Protein AF-A0A6A1Z5G4-F1 (afdb_monomer_lite)

Sequence (108 aa):
MGFWYYYVLPLVTAILFVWLGNRVMVTKKWISIIFYSLAGVGYLIASVFAFFYIYATVEEILTPDILTKIGWHYFWSDNFIFLLTSTVLLTISYFVLKRGRLRRLRMK

pLDDT: mean 88.77, std 8.99, range [57.53, 97.44]

Organism: NCBI:txid47770

Secondary structure (DSSP, 8-state):
-HHIIIIIHHHHHHHHHHHHHHHHTTT-HHHHHHHHHHHHHHHHHHHHHHHHHHHHHHHHHHS-----HHHHHHHHHHHHHHHHHHHHHHHHHHHHHHHHHHHHHHT-

Structure (mmCIF, N/CA/C/O backbone):
data_AF-A0A6A1Z5G4-F1
#
_entry.id   AF-A0A6A1Z5G4-F1
#
loop_
_atom_site.group_PDB
_atom_site.id
_atom_site.type_symbol
_atom_site.label_atom_id
_atom_site.label_alt_id
_atom_site.label_comp_id
_atom_site.label_asym_id
_atom_site.label_entity_id
_atom_site.label_seq_id
_atom_site.pdbx_PDB_ins_code
_atom_site.Cartn_x
_atom_site.Cartn_y
_atom_site.Cartn_z
_atom_site.occupancy
_atom_site.B_iso_or_equiv
_atom_site.auth_seq_id
_atom_site.auth_comp_id
_atom_site.auth_asym_id
_atom_site.auth_atom_id
_atom_site.pdbx_PDB_model_num
ATOM 1 N N . MET A 1 1 ? 14.903 -0.361 -6.406 1.00 66.81 1 MET A N 1
ATOM 2 C CA . MET A 1 1 ? 14.869 0.087 -4.988 1.00 66.81 1 MET A CA 1
ATOM 3 C C . MET A 1 1 ? 13.733 1.068 -4.688 1.00 66.81 1 MET A C 1
ATOM 5 O O . MET A 1 1 ? 13.087 0.895 -3.662 1.00 66.81 1 MET A O 1
ATOM 9 N N . GLY A 1 2 ? 13.435 2.037 -5.569 1.00 83.44 2 GLY A N 1
ATOM 10 C CA . GLY A 1 2 ? 12.374 3.031 -5.335 1.00 83.44 2 GLY A CA 1
ATOM 11 C C . GLY A 1 2 ? 10.982 2.444 -5.059 1.00 83.44 2 GLY A C 1
ATOM 12 O O . GLY A 1 2 ? 10.349 2.834 -4.088 1.00 83.44 2 GLY A O 1
ATOM 13 N N . PHE A 1 3 ? 10.549 1.436 -5.824 1.00 88.94 3 PHE A N 1
ATOM 14 C CA . PHE A 1 3 ? 9.273 0.737 -5.601 1.00 88.94 3 PHE A CA 1
ATOM 15 C C . PHE A 1 3 ? 9.090 0.236 -4.155 1.00 88.94 3 PHE A C 1
ATOM 17 O O . PHE A 1 3 ? 8.083 0.515 -3.507 1.00 88.94 3 PHE A O 1
ATOM 24 N N . TRP A 1 4 ? 10.085 -0.454 -3.598 1.00 91.69 4 TRP A N 1
ATOM 25 C CA . TRP A 1 4 ? 9.987 -1.006 -2.245 1.00 91.69 4 TRP A CA 1
ATOM 26 C C . TRP A 1 4 ? 9.897 0.081 -1.170 1.00 91.69 4 TRP A C 1
ATOM 28 O O . TRP A 1 4 ? 9.132 -0.050 -0.216 1.00 91.69 4 TRP A O 1
ATOM 38 N N . TYR A 1 5 ? 10.651 1.167 -1.337 1.00 92.12 5 TYR A N 1
ATOM 39 C CA . TYR A 1 5 ? 10.760 2.220 -0.331 1.00 92.12 5 TYR A CA 1
ATOM 40 C C . TYR A 1 5 ? 9.631 3.255 -0.405 1.00 92.12 5 TYR A C 1
ATOM 42 O O . TYR A 1 5 ? 9.161 3.722 0.628 1.00 92.12 5 TYR A O 1
ATOM 50 N N . TYR A 1 6 ? 9.175 3.600 -1.610 1.00 91.25 6 TYR A N 1
ATOM 51 C CA . TYR A 1 6 ? 8.193 4.665 -1.830 1.00 91.25 6 TYR A CA 1
ATOM 52 C C . TYR A 1 6 ? 6.771 4.151 -2.090 1.00 91.25 6 TYR A C 1
ATOM 54 O O . TYR A 1 6 ? 5.824 4.924 -1.965 1.00 91.25 6 TYR A O 1
ATOM 62 N N . TYR A 1 7 ? 6.593 2.861 -2.398 1.00 94.12 7 TYR A N 1
ATOM 63 C CA . TYR A 1 7 ? 5.268 2.254 -2.567 1.00 94.12 7 TYR A CA 1
ATOM 64 C C . TYR A 1 7 ? 4.962 1.194 -1.513 1.00 94.12 7 TYR A C 1
ATOM 66 O O . TYR A 1 7 ? 4.007 1.340 -0.748 1.00 94.12 7 TYR A O 1
ATOM 74 N N . VAL A 1 8 ? 5.785 0.145 -1.429 1.00 95.69 8 VAL A N 1
ATOM 75 C CA . VAL A 1 8 ? 5.490 -1.003 -0.557 1.00 95.69 8 VAL A CA 1
ATOM 76 C C . VAL A 1 8 ? 5.551 -0.610 0.916 1.00 95.69 8 VAL A C 1
ATOM 78 O O . VAL A 1 8 ? 4.598 -0.858 1.653 1.00 95.69 8 VAL A O 1
ATOM 81 N N . LEU A 1 9 ? 6.635 0.035 1.353 1.00 95.81 9 LEU A N 1
ATOM 82 C CA . LEU A 1 9 ? 6.804 0.436 2.750 1.00 95.81 9 LEU A CA 1
ATOM 83 C C . LEU A 1 9 ? 5.701 1.415 3.224 1.00 95.81 9 LEU A C 1
ATOM 85 O O . LEU A 1 9 ? 5.096 1.146 4.269 1.00 95.81 9 LEU A O 1
ATOM 89 N N . PRO A 1 10 ? 5.344 2.488 2.485 1.00 96.06 10 PRO A N 1
ATOM 90 C CA . PRO A 1 10 ? 4.260 3.390 2.882 1.00 96.06 10 PRO A CA 1
ATOM 91 C C . PRO A 1 10 ? 2.889 2.708 2.888 1.00 96.06 10 PRO A C 1
ATOM 93 O O . PRO A 1 10 ? 2.077 2.952 3.782 1.00 96.06 10 PRO A O 1
ATOM 96 N N . LEU A 1 11 ? 2.636 1.793 1.947 1.00 96.06 11 LEU A N 1
ATOM 97 C CA . LEU A 1 11 ? 1.372 1.063 1.894 1.00 96.06 11 LEU A CA 1
ATOM 98 C C . LEU A 1 11 ? 1.238 0.059 3.050 1.00 96.06 11 LEU A C 1
ATOM 100 O O . LEU A 1 11 ? 0.196 -0.002 3.703 1.00 96.06 11 LEU A O 1
ATOM 104 N N . VAL A 1 12 ? 2.296 -0.695 3.359 1.00 97.19 12 VAL A N 1
ATOM 105 C CA . VAL A 1 12 ? 2.316 -1.641 4.488 1.00 97.19 12 VAL A CA 1
ATOM 106 C C . VAL A 1 12 ? 2.156 -0.905 5.817 1.00 97.19 12 VAL A C 1
ATOM 108 O O . VAL A 1 12 ? 1.334 -1.301 6.646 1.00 97.19 12 VAL A O 1
ATOM 111 N N . THR A 1 13 ? 2.895 0.187 6.020 1.00 96.44 13 THR A N 1
ATOM 112 C CA . THR A 1 13 ? 2.771 1.009 7.237 1.00 96.44 13 THR A CA 1
ATOM 113 C C . THR A 1 13 ? 1.368 1.596 7.383 1.00 96.44 13 THR A C 1
ATOM 115 O O . THR A 1 13 ? 0.795 1.523 8.473 1.00 96.44 13 THR A O 1
ATOM 118 N N . ALA A 1 14 ? 0.751 2.066 6.294 1.00 96.75 14 ALA A N 1
ATOM 119 C CA . ALA A 1 14 ? -0.636 2.520 6.312 1.00 96.75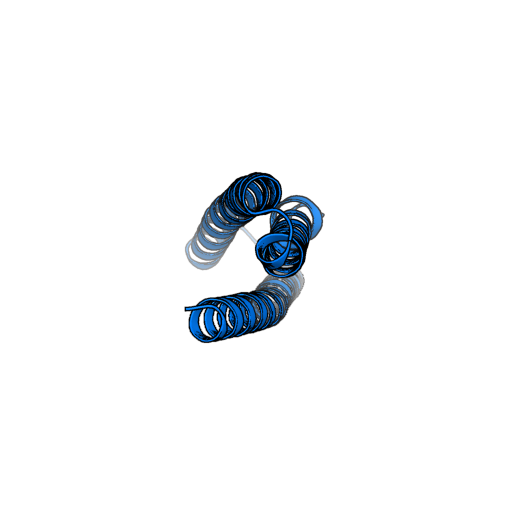 14 ALA A CA 1
ATOM 120 C C . ALA A 1 14 ? -1.607 1.409 6.738 1.00 96.75 14 ALA A C 1
ATOM 122 O O . ALA A 1 14 ? -2.442 1.617 7.622 1.00 96.75 14 ALA A O 1
ATOM 123 N N . ILE A 1 15 ? -1.475 0.206 6.171 1.00 97.06 15 ILE A N 1
ATOM 124 C CA . ILE A 1 15 ? -2.304 -0.956 6.529 1.00 97.06 15 ILE A CA 1
ATOM 125 C C . ILE A 1 15 ? -2.160 -1.296 8.020 1.00 97.06 15 ILE A C 1
ATOM 127 O O . ILE A 1 15 ? -3.169 -1.519 8.701 1.00 97.06 15 ILE A O 1
ATOM 131 N N . LEU A 1 16 ? -0.931 -1.299 8.545 1.00 96.88 16 LEU A N 1
ATOM 132 C CA . LEU A 1 16 ? -0.660 -1.549 9.963 1.00 96.88 16 LEU A CA 1
ATOM 133 C C . LEU A 1 16 ? -1.301 -0.487 10.859 1.00 96.88 16 LEU A C 1
ATOM 135 O O . LEU A 1 16 ? -1.935 -0.837 11.856 1.00 96.88 16 LEU A O 1
ATOM 139 N N . PHE A 1 17 ? -1.213 0.790 10.491 1.00 96.88 17 PHE A N 1
ATOM 140 C CA . PHE A 1 17 ? -1.869 1.861 11.235 1.00 96.88 17 PHE A CA 1
ATOM 141 C C . PHE A 1 17 ? -3.395 1.747 11.209 1.00 96.88 17 PHE A C 1
ATOM 143 O O . PHE A 1 17 ? -4.021 1.883 12.260 1.00 96.88 17 PHE A O 1
ATOM 150 N N . VAL A 1 18 ? -4.016 1.400 10.074 1.00 95.81 18 VAL A N 1
ATOM 151 C CA . VAL A 1 18 ? -5.466 1.119 10.037 1.00 95.81 18 VAL A CA 1
ATOM 152 C C . VAL A 1 18 ? -5.813 -0.043 10.966 1.00 95.81 18 VAL A C 1
ATOM 154 O O . VAL A 1 18 ? -6.803 0.014 11.701 1.00 95.81 18 VAL A O 1
ATOM 157 N N . TRP A 1 19 ? -5.015 -1.109 10.955 1.00 94.81 19 TRP A N 1
ATOM 158 C CA . TRP A 1 19 ? -5.240 -2.269 11.811 1.00 94.81 19 TRP A CA 1
ATOM 159 C C . TRP A 1 19 ? -5.108 -1.935 13.305 1.00 94.81 19 TRP A C 1
ATOM 161 O O . TRP A 1 19 ? -5.977 -2.329 14.091 1.00 94.81 19 TRP A O 1
ATOM 171 N N . LEU A 1 20 ? -4.082 -1.170 13.691 1.00 93.50 20 LEU A N 1
ATOM 172 C CA . LEU A 1 20 ? -3.892 -0.671 15.057 1.00 93.50 20 LEU A CA 1
ATOM 173 C C . LEU A 1 20 ? -5.033 0.262 15.469 1.00 93.50 20 LEU A C 1
ATOM 175 O O . LEU A 1 20 ? -5.637 0.050 16.522 1.00 93.50 20 LEU A O 1
ATOM 179 N N . GLY A 1 21 ? -5.403 1.217 14.613 1.00 92.00 21 GLY A N 1
ATOM 180 C CA . GLY A 1 21 ? -6.548 2.102 14.822 1.00 92.00 21 GLY A CA 1
ATOM 181 C C . GLY A 1 21 ? -7.827 1.308 15.086 1.00 92.00 21 GLY A C 1
ATOM 182 O O . GLY A 1 21 ? -8.487 1.507 16.103 1.00 92.00 21 GLY A O 1
ATOM 183 N N . ASN A 1 22 ? -8.117 0.299 14.261 1.00 91.00 22 ASN A N 1
ATOM 184 C CA . ASN A 1 22 ? -9.278 -0.576 14.445 1.00 91.00 22 ASN A CA 1
ATOM 185 C C . ASN A 1 22 ? -9.283 -1.335 15.787 1.00 91.00 22 ASN A C 1
ATOM 187 O O . ASN A 1 22 ? -10.362 -1.670 16.281 1.00 91.00 22 ASN A O 1
ATOM 191 N N . ARG A 1 23 ? -8.117 -1.655 16.367 1.00 88.69 23 ARG A N 1
ATOM 192 C CA . ARG A 1 23 ? -8.021 -2.283 17.699 1.00 88.69 23 ARG A CA 1
ATOM 193 C C . ARG A 1 23 ? -8.219 -1.266 18.819 1.00 88.69 23 ARG A C 1
ATOM 195 O O . ARG A 1 23 ? -8.982 -1.527 19.743 1.00 88.69 23 ARG A O 1
ATOM 202 N N . VAL A 1 24 ? -7.553 -0.120 18.722 1.00 89.88 24 VAL A N 1
ATOM 203 C CA . VAL A 1 24 ? -7.527 0.901 19.779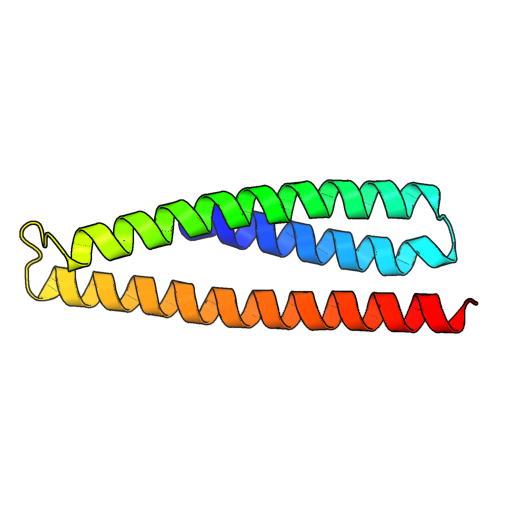 1.00 89.88 24 VAL A CA 1
ATOM 204 C C . VAL A 1 24 ? -8.835 1.689 19.848 1.00 89.88 24 VAL A C 1
ATOM 206 O O . VAL A 1 24 ? -9.211 2.157 20.913 1.00 89.88 24 VAL A O 1
ATOM 209 N N . MET A 1 25 ? -9.588 1.787 18.753 1.00 84.69 25 MET A N 1
ATOM 210 C CA . MET A 1 25 ? -10.870 2.499 18.695 1.00 84.69 25 MET A CA 1
ATOM 211 C C . MET A 1 25 ? -11.896 2.044 19.740 1.00 84.69 25 MET A C 1
ATOM 213 O O . MET A 1 25 ? -12.711 2.857 20.164 1.00 84.69 25 MET A O 1
ATOM 217 N N . VAL A 1 26 ? -11.857 0.768 20.138 1.00 77.50 26 VAL A N 1
ATOM 218 C CA . VAL A 1 26 ? -12.773 0.188 21.135 1.00 77.50 26 VAL A CA 1
ATOM 219 C C . VAL A 1 26 ? -12.506 0.758 22.532 1.00 77.50 26 VAL A C 1
ATOM 221 O O . VAL A 1 26 ? -13.429 0.900 23.322 1.00 77.50 26 VAL A O 1
ATOM 224 N N . THR A 1 27 ? -11.253 1.105 22.837 1.00 81.25 27 THR A N 1
ATOM 225 C CA . THR A 1 27 ? -10.829 1.538 24.177 1.00 81.25 27 THR A CA 1
ATOM 226 C C . THR A 1 27 ? -10.495 3.026 24.250 1.00 81.25 27 THR A C 1
ATOM 228 O O . THR A 1 27 ? -10.777 3.672 25.254 1.00 81.25 27 THR A O 1
ATOM 231 N N . LYS A 1 28 ? -9.887 3.596 23.202 1.00 86.06 28 LYS A N 1
ATOM 232 C CA . LYS A 1 28 ? -9.400 4.984 23.155 1.00 86.06 28 LYS A CA 1
ATOM 233 C C . LYS A 1 28 ? -9.626 5.602 21.771 1.00 86.06 28 LYS A C 1
ATOM 235 O O . LYS A 1 28 ? -8.748 5.598 20.905 1.00 86.06 28 LYS A O 1
ATOM 240 N N . LYS A 1 29 ? -10.809 6.195 21.575 1.00 84.81 29 LYS A N 1
ATOM 241 C CA . LYS A 1 29 ? -11.244 6.789 20.296 1.00 84.81 29 LYS A CA 1
ATOM 242 C C . LYS A 1 29 ? -10.267 7.838 19.742 1.00 84.81 29 LYS A C 1
ATOM 244 O O . LYS A 1 29 ? -9.953 7.792 18.559 1.00 84.81 29 LYS A O 1
ATOM 249 N N . TRP A 1 30 ? -9.739 8.724 20.589 1.00 85.94 30 TRP A N 1
ATOM 250 C CA . TRP A 1 30 ? -8.795 9.776 20.179 1.00 85.94 30 TRP A CA 1
ATOM 251 C C . TRP A 1 30 ? -7.488 9.227 19.597 1.00 85.94 30 TRP A C 1
ATOM 253 O O . TRP A 1 30 ? -7.042 9.676 18.547 1.00 85.94 30 TRP A O 1
ATOM 263 N N . ILE A 1 31 ? -6.917 8.191 20.216 1.00 89.25 31 ILE A N 1
ATOM 264 C CA . ILE A 1 31 ? -5.680 7.561 19.729 1.00 89.25 31 ILE A CA 1
ATOM 265 C C . ILE A 1 31 ? -5.926 6.854 18.390 1.00 89.25 3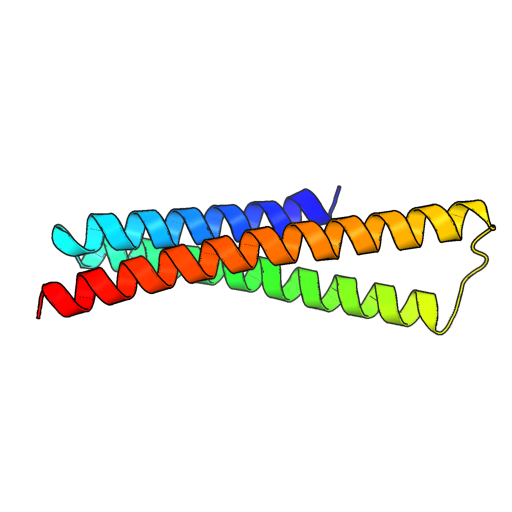1 ILE A C 1
ATOM 267 O O . ILE A 1 31 ? -5.088 6.893 17.492 1.00 89.25 31 ILE A O 1
ATOM 271 N N . SER A 1 32 ? -7.106 6.254 18.209 1.00 89.00 32 SER A N 1
ATOM 272 C CA . SER A 1 32 ? -7.474 5.657 16.926 1.00 89.00 32 SER A CA 1
ATOM 273 C C . SER A 1 32 ? -7.533 6.673 15.785 1.00 89.00 32 SER A C 1
ATOM 275 O O . SER A 1 32 ? -7.226 6.298 14.657 1.00 89.00 32 SER A O 1
ATOM 277 N N . ILE A 1 33 ? -7.935 7.920 16.050 1.00 90.38 33 ILE A N 1
ATOM 278 C CA . ILE A 1 33 ? -7.974 8.974 15.027 1.00 90.38 33 ILE A CA 1
ATOM 279 C C . ILE A 1 33 ? -6.555 9.272 14.538 1.00 90.38 33 ILE A C 1
ATOM 281 O O . ILE A 1 33 ? -6.339 9.304 13.332 1.00 90.38 33 ILE A O 1
ATOM 285 N N . ILE A 1 34 ? -5.583 9.379 15.450 1.00 93.12 34 ILE A N 1
ATOM 286 C CA . ILE A 1 34 ? -4.169 9.601 15.105 1.00 93.12 34 ILE A CA 1
ATOM 287 C C . ILE A 1 34 ? -3.664 8.495 14.173 1.00 93.12 34 ILE A C 1
ATOM 289 O O . ILE A 1 34 ? -3.086 8.784 13.127 1.00 93.12 34 ILE A O 1
ATOM 293 N N . PHE A 1 35 ? -3.941 7.229 14.503 1.00 94.44 35 PHE A N 1
ATOM 294 C CA . PHE A 1 35 ? -3.557 6.107 13.647 1.00 94.44 35 PHE A CA 1
ATOM 295 C C . PHE A 1 35 ? -4.201 6.170 12.256 1.00 94.44 35 PHE A C 1
ATOM 297 O O . PHE A 1 35 ? -3.519 5.922 11.266 1.00 94.44 35 PHE A O 1
ATOM 304 N N . TYR A 1 36 ? -5.483 6.531 12.141 1.00 93.38 36 TYR A N 1
ATOM 305 C CA . TYR A 1 36 ? -6.105 6.682 10.821 1.00 93.38 36 TYR A CA 1
ATOM 306 C C . TYR A 1 36 ? -5.529 7.857 10.027 1.00 93.38 36 TYR A C 1
ATOM 308 O O . TYR A 1 36 ? -5.345 7.719 8.820 1.00 93.38 36 TYR A O 1
ATOM 316 N N . SER A 1 37 ? -5.201 8.975 10.678 1.00 93.81 37 SER A N 1
ATOM 317 C CA . SER A 1 37 ? -4.553 10.112 10.016 1.00 93.81 37 SER A CA 1
ATOM 318 C C . SER A 1 37 ? -3.175 9.729 9.473 1.00 93.81 37 SER A C 1
ATOM 320 O O . SER A 1 37 ? -2.887 9.982 8.305 1.00 93.81 37 SER A O 1
ATOM 322 N N . LEU A 1 38 ? -2.355 9.042 10.277 1.00 95.38 38 LEU A N 1
ATOM 323 C CA . LEU A 1 38 ? -1.050 8.528 9.844 1.00 95.38 38 LEU A CA 1
ATOM 324 C C . LEU A 1 38 ? -1.185 7.507 8.707 1.00 95.38 38 LEU A C 1
ATOM 326 O O . LEU A 1 38 ? -0.410 7.539 7.752 1.00 95.38 38 LEU A O 1
ATOM 330 N N . ALA A 1 39 ? -2.197 6.636 8.767 1.00 96.12 39 ALA A N 1
ATOM 331 C CA . ALA A 1 39 ? -2.496 5.726 7.669 1.00 96.12 39 ALA A CA 1
ATOM 332 C C . ALA A 1 39 ? -2.844 6.475 6.376 1.00 96.12 39 ALA A C 1
ATOM 334 O O . ALA A 1 39 ? -2.382 6.089 5.305 1.00 96.12 39 ALA A O 1
ATOM 335 N N . GLY A 1 40 ? -3.626 7.554 6.473 1.00 95.25 40 GLY A N 1
ATOM 336 C CA . GLY A 1 40 ? -3.973 8.410 5.338 1.00 95.25 40 GLY A CA 1
ATOM 337 C C . GLY A 1 40 ? -2.741 8.974 4.632 1.00 95.25 40 GLY A C 1
ATOM 338 O O . GLY A 1 40 ? -2.662 8.904 3.408 1.00 95.25 40 GLY A O 1
ATOM 339 N N . VAL A 1 41 ? -1.748 9.443 5.394 1.00 96.06 41 VAL A N 1
ATOM 340 C CA . VAL A 1 41 ? -0.469 9.922 4.839 1.00 96.06 41 VAL A CA 1
ATOM 341 C C . VAL A 1 41 ? 0.254 8.807 4.078 1.00 96.06 41 VAL A C 1
ATOM 343 O O . VAL A 1 41 ? 0.683 9.021 2.947 1.00 96.06 41 VAL A O 1
ATOM 346 N N . GLY A 1 42 ? 0.341 7.601 4.648 1.00 94.69 42 GLY A N 1
ATOM 347 C CA . GLY A 1 42 ? 0.984 6.463 3.982 1.00 94.69 42 GLY A CA 1
ATOM 348 C C . GLY A 1 42 ? 0.283 6.045 2.682 1.00 94.69 42 GLY A C 1
ATOM 349 O O . GLY A 1 42 ? 0.950 5.823 1.670 1.00 94.69 42 GLY A O 1
ATOM 350 N N . TYR A 1 43 ? -1.057 6.018 2.666 1.00 96.00 43 TYR A N 1
ATOM 351 C CA . TYR A 1 43 ? -1.825 5.768 1.439 1.00 96.00 43 TYR A CA 1
ATOM 352 C C . TYR A 1 43 ? -1.607 6.852 0.384 1.00 96.00 43 TYR A C 1
ATOM 354 O O . TYR A 1 43 ? -1.515 6.528 -0.800 1.00 96.00 43 TYR A O 1
ATOM 362 N N . LEU A 1 44 ? -1.505 8.119 0.791 1.00 96.62 44 LEU A N 1
ATOM 363 C CA . LEU A 1 44 ? -1.271 9.231 -0.126 1.00 96.62 44 LEU A CA 1
ATOM 364 C C . LEU A 1 44 ? 0.109 9.123 -0.781 1.00 96.62 44 LEU A C 1
ATOM 366 O O . LEU A 1 44 ? 0.199 9.192 -2.003 1.00 96.62 44 LEU A O 1
ATOM 370 N N . ILE A 1 45 ? 1.158 8.860 0.004 1.00 93.25 45 ILE A N 1
ATOM 371 C CA . ILE A 1 45 ? 2.519 8.652 -0.517 1.00 93.25 45 ILE A CA 1
ATOM 372 C C . ILE A 1 45 ? 2.542 7.493 -1.525 1.00 93.25 45 ILE A C 1
ATOM 374 O O . ILE A 1 45 ? 3.023 7.665 -2.646 1.00 93.25 45 ILE A O 1
ATOM 378 N N . ALA A 1 46 ? 1.967 6.339 -1.165 1.00 93.69 46 ALA A N 1
ATOM 379 C CA . ALA A 1 46 ? 1.919 5.180 -2.056 1.00 93.69 46 ALA A CA 1
ATOM 380 C C . ALA A 1 46 ? 1.123 5.471 -3.343 1.00 93.69 46 ALA A C 1
ATOM 382 O O . ALA A 1 46 ? 1.528 5.061 -4.428 1.00 93.69 46 ALA A O 1
ATOM 383 N N . SER A 1 47 ? 0.013 6.210 -3.245 1.00 93.19 47 SER A N 1
ATOM 384 C CA . SER A 1 47 ? -0.812 6.569 -4.408 1.00 93.19 47 SER A CA 1
ATOM 385 C C . SER A 1 47 ? -0.070 7.493 -5.372 1.00 93.19 47 SER A C 1
ATOM 387 O O . SER A 1 47 ? -0.111 7.272 -6.581 1.00 93.19 47 SER A O 1
ATOM 389 N N . VAL A 1 48 ? 0.646 8.493 -4.845 1.00 95.31 48 VAL A N 1
ATOM 390 C CA . VAL A 1 48 ? 1.465 9.407 -5.653 1.00 95.31 48 VAL A CA 1
ATOM 391 C C . VAL A 1 48 ? 2.555 8.632 -6.390 1.00 95.31 48 VAL A C 1
ATOM 393 O O . VAL A 1 48 ? 2.691 8.780 -7.602 1.00 95.31 48 VAL A O 1
ATOM 396 N N . PHE A 1 49 ? 3.286 7.755 -5.695 1.00 94.06 49 PHE A N 1
ATOM 397 C CA . PHE A 1 49 ? 4.309 6.936 -6.346 1.00 94.06 49 PHE A CA 1
ATOM 398 C C . PHE A 1 49 ? 3.719 6.035 -7.438 1.00 94.06 49 PHE A C 1
ATOM 400 O O . PHE A 1 49 ? 4.272 5.965 -8.532 1.00 94.06 49 PHE A O 1
ATOM 407 N N . ALA A 1 50 ? 2.597 5.360 -7.164 1.00 92.75 50 ALA A N 1
ATOM 408 C CA . ALA A 1 50 ? 1.956 4.480 -8.141 1.00 92.75 50 ALA A CA 1
ATOM 409 C C . ALA A 1 50 ? 1.558 5.226 -9.416 1.00 92.75 50 ALA A C 1
ATOM 411 O O . ALA A 1 50 ? 1.758 4.703 -10.508 1.00 92.75 50 ALA A O 1
ATOM 412 N N . PHE A 1 51 ? 1.039 6.449 -9.286 1.00 94.62 51 PHE A N 1
ATOM 413 C CA . PHE A 1 51 ? 0.692 7.276 -10.436 1.00 94.62 51 PHE A CA 1
ATOM 414 C C . PHE A 1 51 ? 1.914 7.570 -11.314 1.00 94.62 51 PHE A C 1
ATOM 416 O O . PHE A 1 51 ? 1.873 7.328 -12.518 1.00 94.62 51 PHE A O 1
ATOM 423 N N . PHE A 1 52 ? 3.020 8.019 -10.711 1.00 92.88 52 PHE A N 1
ATOM 424 C CA . PHE A 1 52 ? 4.259 8.279 -11.449 1.00 92.88 52 PHE A CA 1
ATOM 425 C C . PHE A 1 52 ? 4.855 7.014 -12.072 1.00 92.88 52 PHE A C 1
ATOM 427 O O . PHE A 1 52 ? 5.323 7.058 -13.206 1.00 92.88 52 PHE A O 1
ATOM 434 N N . TYR A 1 53 ? 4.808 5.883 -11.366 1.00 92.19 53 TYR A N 1
ATOM 435 C CA . TYR A 1 53 ? 5.291 4.605 -11.889 1.00 92.19 53 TYR A CA 1
ATOM 436 C C . TYR A 1 53 ? 4.490 4.155 -13.118 1.00 92.19 53 TYR A C 1
ATOM 438 O O . TYR A 1 53 ? 5.074 3.783 -14.135 1.00 92.19 53 TYR A O 1
ATOM 446 N N . ILE A 1 54 ? 3.157 4.236 -13.053 1.00 91.50 54 ILE A N 1
ATOM 447 C CA . ILE A 1 54 ? 2.279 3.902 -14.183 1.00 91.50 54 ILE A CA 1
ATOM 448 C C . ILE A 1 54 ? 2.529 4.856 -15.353 1.00 91.50 54 ILE A C 1
ATOM 450 O O . ILE A 1 54 ? 2.611 4.399 -16.488 1.00 91.50 54 ILE A O 1
ATOM 454 N N . TYR A 1 55 ? 2.686 6.155 -15.089 1.00 90.88 55 TYR A N 1
ATOM 455 C CA . TYR A 1 55 ? 3.003 7.138 -16.125 1.00 90.88 55 TYR A CA 1
ATOM 456 C C . TYR A 1 55 ? 4.302 6.783 -16.863 1.00 90.88 55 TYR A C 1
ATOM 458 O O . TYR A 1 55 ? 4.280 6.651 -18.084 1.00 90.88 55 TYR A O 1
ATOM 466 N N . ALA A 1 56 ? 5.391 6.531 -16.129 1.00 87.88 56 ALA A N 1
ATOM 467 C CA . ALA A 1 56 ? 6.672 6.133 -16.717 1.00 87.88 56 ALA A CA 1
ATOM 468 C C . ALA A 1 56 ? 6.557 4.823 -17.517 1.00 87.88 56 ALA A C 1
ATOM 470 O O . ALA A 1 56 ? 7.096 4.709 -18.611 1.00 87.88 56 ALA A O 1
ATOM 471 N N . THR A 1 57 ? 5.784 3.858 -17.008 1.00 88.19 57 THR A N 1
ATOM 472 C CA . THR A 1 57 ? 5.516 2.589 -17.706 1.00 88.19 57 THR A CA 1
ATOM 473 C C . THR A 1 57 ? 4.807 2.816 -19.043 1.00 88.19 57 THR A C 1
ATOM 475 O O . THR A 1 57 ? 5.150 2.192 -20.043 1.00 88.19 57 THR A O 1
ATOM 478 N N . VAL A 1 58 ? 3.801 3.696 -19.076 1.00 87.56 58 VAL A N 1
ATOM 479 C CA . VAL A 1 58 ? 3.065 4.028 -20.305 1.00 87.56 58 VAL A CA 1
ATOM 480 C C . VAL A 1 58 ? 3.969 4.749 -21.303 1.00 87.56 58 VAL A C 1
ATOM 482 O O . VAL A 1 58 ? 3.932 4.427 -22.488 1.00 87.56 58 VAL A O 1
ATOM 485 N N . GLU A 1 59 ? 4.789 5.686 -20.833 1.00 87.19 59 GLU A N 1
ATOM 486 C CA . GLU A 1 59 ? 5.761 6.404 -21.663 1.00 87.19 59 GLU A CA 1
ATOM 487 C C . GLU A 1 59 ? 6.760 5.437 -22.317 1.00 87.19 59 GLU A C 1
ATOM 489 O O . GLU A 1 59 ? 6.949 5.475 -23.530 1.00 87.19 59 GLU A O 1
ATOM 494 N N . GLU A 1 60 ? 7.298 4.484 -21.557 1.00 84.44 60 GLU A N 1
ATOM 495 C CA . GLU A 1 60 ? 8.246 3.479 -22.057 1.00 84.44 60 GLU A CA 1
ATOM 496 C C . GLU A 1 60 ? 7.614 2.506 -23.076 1.00 84.44 60 GLU A C 1
ATOM 498 O O . GLU A 1 60 ? 8.282 2.041 -24.000 1.00 84.44 60 GLU A O 1
ATOM 503 N N . ILE A 1 61 ? 6.305 2.239 -22.971 1.00 85.25 61 ILE A N 1
ATOM 504 C CA . ILE A 1 61 ? 5.555 1.454 -23.968 1.00 85.25 61 ILE A CA 1
ATOM 505 C C . ILE A 1 61 ? 5.334 2.251 -25.263 1.00 85.25 61 ILE A C 1
ATOM 507 O O . ILE A 1 61 ? 5.409 1.677 -26.353 1.00 85.25 61 ILE A O 1
ATOM 511 N N . LEU A 1 62 ? 5.013 3.545 -25.159 1.00 82.94 62 LEU A N 1
ATOM 512 C CA . LEU A 1 62 ? 4.663 4.397 -26.303 1.00 82.94 62 LEU A CA 1
ATOM 513 C C . LEU A 1 62 ? 5.892 4.881 -27.080 1.00 82.94 62 LEU A C 1
ATOM 515 O O . LEU A 1 62 ? 5.846 4.976 -28.308 1.00 82.94 62 LEU A O 1
ATOM 519 N N . THR A 1 63 ? 6.984 5.166 -26.378 1.00 78.75 63 THR A N 1
ATOM 520 C CA . THR A 1 63 ? 8.269 5.590 -26.939 1.00 78.75 63 THR A CA 1
ATOM 521 C C . THR A 1 63 ? 9.369 4.697 -26.376 1.00 78.75 63 THR A C 1
ATOM 523 O O . THR A 1 63 ? 10.027 5.068 -25.405 1.00 78.75 63 THR A O 1
ATOM 526 N N . PRO A 1 64 ? 9.558 3.495 -26.951 1.00 69.50 64 PRO A N 1
ATOM 527 C CA . PRO A 1 64 ? 10.552 2.556 -26.460 1.00 69.50 64 PRO A CA 1
ATOM 528 C C . PRO A 1 64 ? 11.957 3.067 -26.787 1.00 69.50 64 PRO A C 1
ATOM 530 O O . PRO A 1 64 ? 12.471 2.855 -27.889 1.00 69.50 64 PRO A O 1
ATOM 533 N N . ASP A 1 65 ? 12.600 3.717 -25.824 1.00 62.41 65 ASP A N 1
ATOM 534 C CA . ASP A 1 65 ? 14.018 4.054 -25.914 1.00 62.41 65 ASP A CA 1
ATOM 535 C C . ASP A 1 65 ? 14.846 2.764 -25.831 1.00 62.41 65 ASP A C 1
ATOM 537 O O . ASP A 1 65 ? 14.974 2.155 -24.776 1.00 62.41 65 ASP A O 1
ATOM 541 N N . ILE A 1 66 ? 15.359 2.315 -26.984 1.00 57.53 66 ILE A N 1
ATOM 542 C CA . ILE A 1 66 ? 16.423 1.309 -27.203 1.00 57.53 66 ILE A CA 1
ATOM 543 C C . ILE A 1 66 ? 16.499 0.206 -26.119 1.00 57.53 66 ILE A C 1
ATOM 545 O O . ILE A 1 66 ? 17.564 -0.131 -25.596 1.00 57.53 66 ILE A O 1
ATOM 549 N N . LEU A 1 67 ? 15.371 -0.422 -25.785 1.00 58.06 67 LEU A N 1
ATOM 550 C CA . LEU A 1 67 ? 15.383 -1.625 -24.962 1.00 58.06 67 LEU A CA 1
ATOM 551 C C . LEU A 1 67 ? 15.854 -2.782 -25.844 1.00 58.06 67 LEU A C 1
ATOM 553 O O . LEU A 1 67 ? 15.142 -3.269 -26.725 1.00 58.06 67 LEU A O 1
ATOM 557 N N . THR A 1 68 ? 17.080 -3.248 -25.600 1.00 68.94 68 THR A N 1
ATOM 558 C CA . THR A 1 68 ? 17.534 -4.550 -26.109 1.00 68.94 68 THR A CA 1
ATOM 559 C C . THR A 1 68 ? 16.517 -5.638 -25.720 1.00 68.94 68 THR A C 1
ATOM 561 O O . THR A 1 68 ? 15.787 -5.487 -24.740 1.00 68.94 68 THR A O 1
ATOM 564 N N . LYS A 1 69 ? 16.464 -6.778 -26.432 1.00 69.31 69 LYS A N 1
ATOM 565 C CA . LYS A 1 69 ? 15.554 -7.900 -26.084 1.00 69.31 69 LYS A CA 1
ATOM 566 C C . LYS A 1 69 ? 15.601 -8.285 -24.594 1.00 69.31 69 LYS A C 1
ATOM 568 O O . LYS A 1 69 ? 14.591 -8.694 -24.033 1.00 69.31 69 LYS A O 1
ATOM 573 N N . ILE A 1 70 ? 16.769 -8.143 -23.967 1.00 75.00 70 ILE A N 1
ATOM 574 C CA . ILE A 1 70 ? 16.992 -8.396 -22.541 1.00 75.00 70 ILE A CA 1
ATOM 575 C C . ILE A 1 70 ? 16.318 -7.320 -21.673 1.00 75.00 70 ILE A C 1
ATOM 577 O O . ILE A 1 70 ? 15.650 -7.659 -20.700 1.00 75.00 70 ILE A O 1
ATOM 581 N N . GLY A 1 71 ? 16.431 -6.042 -22.045 1.00 78.69 71 GLY A N 1
ATOM 582 C CA . GLY A 1 71 ? 15.759 -4.933 -21.360 1.00 78.69 71 GLY A CA 1
ATOM 583 C C . GLY A 1 71 ? 14.237 -5.091 -21.332 1.00 78.69 71 GLY A C 1
ATOM 584 O O . GLY A 1 71 ? 13.626 -4.929 -20.281 1.00 78.69 71 GLY A O 1
ATOM 585 N N . TRP A 1 72 ? 13.634 -5.522 -22.443 1.00 83.19 72 TRP A N 1
ATOM 586 C CA . TRP A 1 72 ? 12.195 -5.809 -22.503 1.00 83.19 72 TRP A CA 1
ATOM 587 C C . TRP A 1 72 ? 11.755 -6.894 -21.513 1.00 83.19 72 TRP A C 1
ATOM 589 O O . TRP A 1 72 ? 10.683 -6.798 -20.919 1.00 83.19 72 TRP A O 1
ATOM 599 N N . HIS A 1 73 ? 12.576 -7.925 -21.305 1.00 84.75 73 HIS A N 1
ATOM 600 C CA . HIS A 1 73 ? 12.254 -8.974 -20.340 1.00 84.75 73 HIS A CA 1
ATOM 601 C C . HIS A 1 73 ? 12.296 -8.450 -18.895 1.00 84.75 73 HIS A C 1
ATOM 603 O O . HIS A 1 73 ? 11.435 -8.811 -18.087 1.00 84.75 73 HIS A O 1
ATOM 609 N N . TYR A 1 74 ? 13.266 -7.595 -18.561 1.00 85.94 74 TYR A N 1
ATOM 610 C CA . TYR A 1 74 ? 13.329 -6.955 -17.244 1.00 85.94 74 TYR A CA 1
ATOM 611 C C . TYR A 1 74 ? 12.158 -5.991 -17.025 1.00 85.94 74 TYR A C 1
ATOM 613 O O . TYR A 1 74 ? 11.515 -6.065 -15.980 1.00 85.94 74 TYR A O 1
ATOM 621 N N . PHE A 1 75 ? 11.802 -5.193 -18.036 1.00 87.50 75 PHE A N 1
ATOM 622 C CA . PHE A 1 75 ? 10.638 -4.304 -18.002 1.00 87.50 75 PHE A CA 1
ATOM 623 C C . PHE A 1 75 ? 9.344 -5.056 -17.654 1.00 87.50 75 PHE A C 1
ATOM 625 O O . PHE A 1 75 ? 8.628 -4.686 -16.721 1.00 87.50 75 PHE A O 1
ATOM 632 N N . TRP A 1 76 ? 9.045 -6.155 -18.355 1.00 89.94 76 TRP A N 1
ATOM 633 C CA . TRP A 1 76 ? 7.842 -6.947 -18.070 1.00 89.94 76 TRP A CA 1
ATOM 634 C C . TRP A 1 76 ? 7.895 -7.637 -16.706 1.00 89.94 76 TRP A C 1
ATOM 636 O O . TRP A 1 76 ? 6.876 -7.712 -16.019 1.00 89.94 76 TRP A O 1
ATOM 646 N N . SER A 1 77 ? 9.073 -8.113 -16.296 1.00 90.69 77 SER A N 1
ATOM 647 C CA . SER A 1 77 ? 9.273 -8.714 -14.975 1.00 90.69 77 SER A CA 1
ATOM 648 C C . SER A 1 77 ? 8.978 -7.716 -13.851 1.00 90.69 77 SER A C 1
ATOM 650 O O . SER A 1 77 ? 8.243 -8.042 -12.917 1.00 90.69 77 SER A O 1
ATOM 652 N N . ASP A 1 78 ? 9.492 -6.491 -13.948 1.00 89.69 78 ASP A N 1
ATOM 653 C CA . ASP A 1 78 ? 9.287 -5.452 -12.936 1.00 89.69 78 ASP A CA 1
ATOM 654 C C . ASP A 1 78 ? 7.815 -5.032 -12.843 1.00 89.69 78 ASP A C 1
ATOM 656 O O . ASP A 1 78 ? 7.253 -4.962 -11.744 1.00 89.69 78 ASP A O 1
ATOM 660 N N . ASN A 1 79 ? 7.152 -4.860 -13.989 1.00 91.94 79 ASN A N 1
ATOM 661 C CA . ASN A 1 79 ? 5.723 -4.554 -14.047 1.00 91.94 79 ASN A CA 1
ATOM 662 C C . ASN A 1 79 ? 4.851 -5.683 -13.480 1.00 91.94 79 ASN A C 1
ATOM 664 O O . ASN A 1 79 ? 3.865 -5.429 -12.780 1.00 91.94 79 ASN A O 1
ATOM 668 N N . PHE A 1 80 ? 5.226 -6.940 -13.724 1.00 93.94 80 PHE A N 1
ATOM 669 C CA . PHE A 1 80 ? 4.541 -8.088 -13.139 1.00 93.94 80 PHE A CA 1
ATOM 670 C C . PHE A 1 80 ? 4.683 -8.116 -11.609 1.00 93.94 80 PHE A C 1
ATOM 672 O O . PHE A 1 80 ? 3.692 -8.314 -10.900 1.00 93.94 80 PHE A O 1
ATOM 679 N N . ILE A 1 81 ? 5.886 -7.855 -11.083 1.00 93.88 81 ILE A N 1
ATOM 680 C CA . ILE A 1 81 ? 6.135 -7.763 -9.634 1.00 93.88 81 ILE A CA 1
ATOM 681 C C . ILE A 1 81 ? 5.320 -6.624 -9.013 1.00 93.88 81 ILE A C 1
ATOM 683 O O . ILE A 1 81 ? 4.723 -6.811 -7.942 1.00 93.88 81 ILE A O 1
ATOM 687 N N . PHE A 1 82 ? 5.261 -5.468 -9.681 1.00 93.12 82 PHE A N 1
ATOM 688 C CA . PHE A 1 82 ? 4.449 -4.332 -9.253 1.00 93.12 82 PHE A CA 1
ATOM 689 C C . PHE A 1 82 ? 2.969 -4.719 -9.159 1.00 93.12 82 PHE A C 1
ATOM 691 O O . PHE A 1 82 ? 2.346 -4.520 -8.110 1.00 93.12 82 PHE A O 1
ATOM 698 N N . LEU A 1 83 ? 2.417 -5.324 -10.214 1.00 93.94 83 LEU A N 1
ATOM 699 C CA . LEU A 1 83 ? 1.015 -5.733 -10.278 1.00 93.94 83 LEU A CA 1
ATOM 700 C C . LEU A 1 83 ? 0.668 -6.757 -9.187 1.00 93.94 83 LEU A C 1
ATOM 702 O O . LEU A 1 83 ? -0.317 -6.585 -8.461 1.00 93.94 83 LEU A O 1
ATOM 706 N N . LEU A 1 84 ? 1.489 -7.802 -9.044 1.00 96.81 84 LEU A N 1
ATOM 707 C CA . LEU A 1 84 ? 1.289 -8.864 -8.059 1.00 96.81 84 LEU A CA 1
ATOM 708 C C . LEU A 1 84 ? 1.300 -8.297 -6.633 1.00 96.81 84 LEU A C 1
ATOM 710 O O . LEU A 1 84 ? 0.356 -8.496 -5.865 1.00 96.81 84 LEU A O 1
ATOM 714 N N . THR A 1 85 ? 2.348 -7.545 -6.295 1.00 95.00 85 THR A N 1
ATOM 715 C CA . THR A 1 85 ? 2.523 -6.957 -4.961 1.00 95.00 85 THR A CA 1
ATOM 716 C C . THR A 1 85 ? 1.390 -5.988 -4.629 1.00 95.00 85 THR A C 1
ATOM 718 O O . THR A 1 85 ? 0.817 -6.059 -3.539 1.00 95.00 85 THR A O 1
ATOM 721 N N . SER A 1 86 ? 1.016 -5.123 -5.575 1.00 94.06 86 SER A N 1
ATOM 722 C CA . SER A 1 86 ? -0.090 -4.172 -5.406 1.00 94.06 86 SER A CA 1
ATOM 723 C C . SER A 1 86 ? -1.412 -4.894 -5.155 1.00 94.06 86 SER A C 1
ATOM 725 O O . SER A 1 86 ? -2.139 -4.554 -4.221 1.00 94.06 86 SER A O 1
ATOM 727 N N . THR A 1 87 ? -1.698 -5.948 -5.924 1.00 96.50 87 THR A N 1
ATOM 728 C CA . THR A 1 87 ? -2.921 -6.751 -5.775 1.00 96.50 87 THR A CA 1
ATOM 729 C C . THR A 1 87 ? -3.009 -7.380 -4.386 1.00 96.50 87 THR A C 1
ATOM 731 O O . THR A 1 87 ? -4.045 -7.283 -3.719 1.00 96.50 87 THR A O 1
ATOM 734 N N . VAL A 1 88 ? -1.914 -7.976 -3.906 1.00 97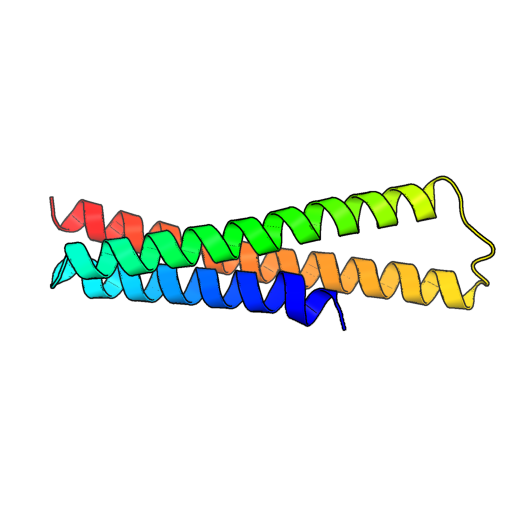.44 88 VAL A N 1
ATOM 735 C CA . VAL A 1 88 ? -1.852 -8.586 -2.570 1.00 97.44 88 VAL A CA 1
ATOM 736 C C . VAL A 1 88 ? -2.075 -7.536 -1.478 1.00 97.44 88 VAL A C 1
ATOM 738 O O . VAL A 1 88 ? -2.934 -7.719 -0.612 1.00 97.44 88 VAL A O 1
ATOM 741 N N . LEU A 1 89 ? -1.354 -6.414 -1.524 1.00 96.50 89 LEU A N 1
ATOM 742 C CA . LEU A 1 89 ? -1.433 -5.381 -0.487 1.00 96.50 89 LEU A CA 1
ATOM 743 C C . LEU A 1 89 ? -2.800 -4.688 -0.451 1.00 96.50 89 LEU A C 1
ATOM 745 O O . LEU A 1 89 ? -3.353 -4.485 0.633 1.00 96.50 89 LEU A O 1
ATOM 749 N N . LEU A 1 90 ? -3.387 -4.383 -1.609 1.00 94.62 90 LEU A N 1
ATOM 750 C CA . LEU A 1 90 ? -4.731 -3.805 -1.689 1.00 94.62 90 LEU A CA 1
ATOM 751 C C . LEU A 1 90 ? -5.796 -4.782 -1.181 1.00 94.62 90 LEU A C 1
ATOM 753 O O . LEU A 1 90 ? -6.708 -4.376 -0.457 1.00 94.62 90 LEU A O 1
ATOM 757 N N . THR A 1 91 ? -5.645 -6.076 -1.470 1.00 97.12 91 THR A N 1
ATOM 758 C CA . THR A 1 91 ? -6.532 -7.119 -0.937 1.00 97.12 91 THR A CA 1
ATOM 759 C C . THR A 1 91 ? -6.463 -7.169 0.591 1.00 97.12 91 THR A C 1
ATOM 761 O O . THR A 1 91 ? -7.497 -7.168 1.268 1.00 97.12 91 THR A O 1
ATOM 764 N N . ILE A 1 92 ? -5.256 -7.142 1.164 1.00 96.69 92 ILE A N 1
ATOM 765 C CA . ILE A 1 92 ? -5.062 -7.089 2.620 1.00 96.69 92 ILE A CA 1
ATOM 766 C C . ILE A 1 92 ? -5.693 -5.815 3.199 1.00 96.69 92 ILE A C 1
ATOM 768 O O . ILE A 1 92 ? -6.445 -5.898 4.177 1.00 96.69 92 ILE A O 1
ATOM 772 N N . SER A 1 93 ? -5.438 -4.653 2.590 1.00 95.00 93 SER A N 1
ATOM 773 C CA . SER A 1 93 ? -6.011 -3.370 3.014 1.00 95.00 93 SER A CA 1
ATOM 774 C C . SER A 1 93 ? -7.542 -3.425 3.054 1.00 95.00 93 SER A C 1
ATOM 776 O O . SER A 1 93 ? -8.152 -3.092 4.078 1.00 95.00 93 SER A O 1
ATOM 778 N N . TYR A 1 94 ? -8.168 -3.957 2.000 1.00 95.56 94 TYR A N 1
ATOM 779 C CA . TYR A 1 94 ? -9.614 -4.162 1.937 1.00 95.56 94 TYR A CA 1
ATOM 780 C C . TYR A 1 94 ? -10.125 -5.014 3.107 1.00 95.56 94 TYR A C 1
ATOM 782 O O . TYR A 1 94 ? -11.078 -4.624 3.792 1.00 95.56 94 TYR A O 1
ATOM 790 N N . PHE A 1 95 ? -9.482 -6.150 3.400 1.00 95.62 95 PHE A N 1
ATOM 791 C CA . PHE A 1 95 ? -9.888 -7.006 4.519 1.00 95.62 95 PHE A CA 1
ATOM 792 C C . PHE A 1 95 ? -9.731 -6.320 5.879 1.00 95.62 95 PHE A C 1
ATOM 794 O O . PHE A 1 95 ? -10.610 -6.457 6.740 1.00 95.62 95 PHE A O 1
ATOM 801 N N . VAL A 1 96 ? -8.649 -5.565 6.081 1.00 93.69 96 VAL A N 1
ATOM 802 C CA . VAL A 1 96 ? -8.415 -4.800 7.313 1.00 93.69 96 VAL A CA 1
ATOM 803 C C . VAL A 1 96 ? -9.501 -3.736 7.499 1.00 93.69 96 VAL A C 1
ATOM 805 O O . VAL A 1 96 ? -10.095 -3.647 8.580 1.00 93.69 96 VAL A O 1
ATOM 808 N N . LEU A 1 97 ? -9.830 -2.985 6.447 1.00 91.75 97 LEU A N 1
ATOM 809 C CA . LEU A 1 97 ? -10.893 -1.977 6.465 1.00 91.75 97 LEU A CA 1
ATOM 810 C C . LEU A 1 97 ? -12.272 -2.599 6.716 1.00 91.75 97 LEU A C 1
ATOM 812 O O . LEU A 1 97 ? -13.019 -2.123 7.579 1.00 91.75 97 LEU A O 1
ATOM 816 N N . LYS A 1 98 ? -12.595 -3.699 6.025 1.00 92.00 98 LYS A N 1
ATOM 817 C CA . LYS A 1 98 ? -13.860 -4.433 6.187 1.00 92.00 98 LYS A CA 1
ATOM 818 C C . LYS A 1 98 ? -14.035 -4.934 7.619 1.00 92.00 98 LYS A C 1
ATOM 820 O O . LYS A 1 98 ? -15.085 -4.703 8.223 1.00 92.00 98 LYS A O 1
ATOM 825 N N . ARG A 1 99 ? -13.005 -5.563 8.199 1.00 88.88 99 ARG A N 1
ATOM 826 C CA . ARG A 1 99 ? -13.024 -6.014 9.604 1.00 88.88 99 ARG A CA 1
ATOM 827 C C . ARG A 1 99 ? -13.204 -4.844 10.572 1.00 88.88 99 ARG A C 1
ATOM 829 O O . ARG A 1 99 ? -13.987 -4.956 11.515 1.00 88.88 99 ARG A O 1
ATOM 836 N N . GLY A 1 100 ? -12.535 -3.721 10.321 1.00 85.56 100 GLY A N 1
ATOM 837 C CA . GLY A 1 100 ? -12.703 -2.487 11.089 1.00 85.56 100 GLY A CA 1
ATOM 838 C C . GLY A 1 100 ? -14.134 -1.956 11.083 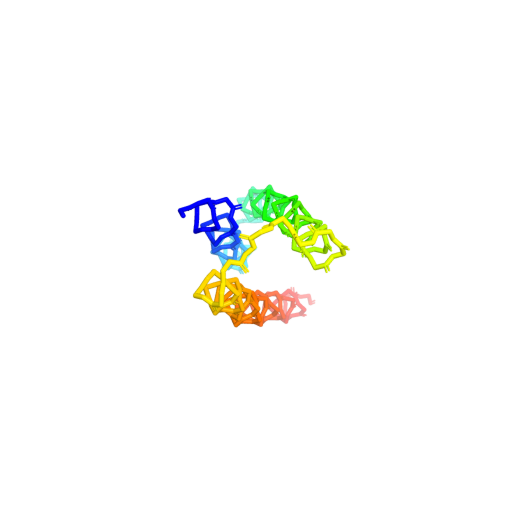1.00 85.56 100 GLY A C 1
ATOM 839 O O . GLY A 1 100 ? -14.699 -1.656 12.137 1.00 85.56 100 GLY A O 1
ATOM 840 N N . ARG A 1 101 ? -14.757 -1.901 9.900 1.00 85.81 101 ARG A N 1
ATOM 841 C CA . ARG A 1 101 ? -16.153 -1.473 9.733 1.00 85.81 101 ARG A CA 1
ATOM 842 C C . ARG A 1 101 ? -17.124 -2.393 10.472 1.00 85.81 101 ARG A C 1
ATOM 844 O O . ARG A 1 101 ? -17.979 -1.891 11.194 1.00 85.81 101 ARG A O 1
ATOM 851 N N . LEU A 1 102 ? -16.973 -3.712 10.338 1.00 87.25 102 LEU A N 1
ATOM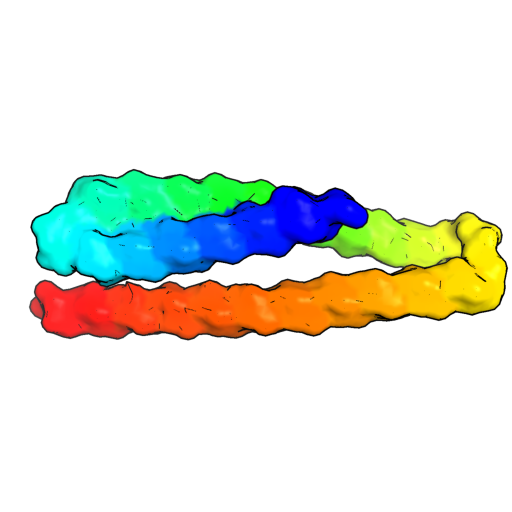 852 C CA . LEU A 1 102 ? -17.828 -4.682 11.034 1.00 87.25 102 LEU A CA 1
ATOM 853 C C . LEU A 1 102 ? -17.747 -4.532 12.558 1.00 87.25 102 LEU A C 1
ATOM 855 O O . LEU A 1 102 ? -18.773 -4.593 13.229 1.00 87.25 102 LEU A O 1
ATOM 859 N N . ARG A 1 103 ? -16.555 -4.274 13.112 1.00 82.88 103 ARG A N 1
ATOM 860 C CA . ARG A 1 103 ? -16.401 -3.993 14.549 1.00 82.88 103 ARG A CA 1
ATOM 861 C C . ARG A 1 103 ? -17.128 -2.721 14.977 1.00 82.88 103 ARG A C 1
ATOM 863 O O . ARG A 1 103 ? -17.797 -2.747 15.998 1.00 82.88 103 ARG A O 1
ATOM 870 N N . ARG A 1 104 ? -17.047 -1.634 14.197 1.00 79.56 104 ARG A N 1
ATOM 871 C CA . ARG A 1 104 ? -17.787 -0.389 14.492 1.00 79.56 104 ARG A CA 1
ATOM 872 C C . ARG A 1 104 ? -19.294 -0.593 14.517 1.00 79.56 104 ARG A C 1
ATOM 874 O O . ARG A 1 104 ? -19.954 -0.022 15.371 1.00 79.56 104 ARG A O 1
ATOM 881 N N . LEU A 1 105 ? -19.818 -1.383 13.581 1.00 82.75 105 LEU A N 1
ATOM 882 C CA . LEU A 1 105 ? -21.252 -1.654 13.493 1.00 82.75 105 LEU A CA 1
ATOM 883 C C . LEU A 1 105 ? -21.769 -2.486 14.672 1.00 82.75 105 LEU A C 1
ATOM 885 O O . LEU A 1 105 ? -22.908 -2.299 15.052 1.00 82.75 105 LEU A O 1
ATOM 889 N N . ARG A 1 106 ? -20.942 -3.358 15.267 1.00 80.69 106 ARG A N 1
ATOM 890 C CA . ARG A 1 106 ? -21.308 -4.133 16.469 1.00 80.69 106 ARG A CA 1
ATOM 891 C C . ARG A 1 106 ? -21.263 -3.334 17.776 1.00 80.69 106 ARG A C 1
ATOM 893 O O . ARG A 1 106 ? -21.727 -3.834 18.788 1.00 80.69 106 ARG A O 1
ATOM 900 N N . MET A 1 107 ? -20.625 -2.162 17.777 1.00 69.50 107 MET A N 1
ATOM 901 C CA . MET A 1 107 ? -20.531 -1.282 18.952 1.00 69.50 107 MET A CA 1
ATOM 902 C C . MET A 1 107 ? -21.615 -0.195 18.975 1.00 69.50 107 MET A C 1
ATOM 904 O O . MET A 1 107 ? -21.653 0.586 19.921 1.00 69.50 107 MET A O 1
ATOM 908 N N . LYS A 1 108 ? -22.421 -0.095 17.914 1.00 59.34 108 LYS A N 1
ATOM 909 C CA . LYS A 1 108 ? -23.626 0.734 17.863 1.00 59.34 108 LYS A CA 1
ATOM 910 C C . LYS A 1 108 ? -24.826 -0.124 18.222 1.00 59.34 108 LYS A C 1
ATOM 912 O O . LYS A 1 108 ? -25.745 0.447 18.836 1.00 59.34 108 LYS A O 1
#

Radius of gyration: 17.85 Å; chains: 1; bounding box: 41×19×51 Å

Foldseek 3Di:
DCCCPQAVVLLVQLLVLLLVLLVCCVPPVVVSVVSNVSSVVSVVSNVVVVVVVVVVLVVCVVDVDPQDPVNVVVSVVVVVVSVVSCVVSVVSSVVSVVVSVVSVVVVD